Protein AF-A0A844M4R6-F1 (afdb_monomer_lite)

Sequence (101 aa):
MISDEMGRQLHNRSTLGEELTNLEKEQLDGWYAKLDAIESKLLSDNADSQMNLAKLQTQIEASLNQLTFVTQRIQQISSENDNLRQEVGVLRQQLTARRSA

Foldseek 3Di:
DDDPVLLVVLVVCVVVPHDDDPVSVVVNVVVVVVVVVVVVVVVVVVVVVVVVVVVVVVVVVVVVVVVVVVVVVVVVVVVVVVVVVVVVVVVVVVVVVVVVD

Radius of gyration: 37.99 Å; chains: 1; bounding box: 74×16×102 Å

pLDDT: mean 89.36, std 7.88, range [57.12, 97.25]

Secondary structure (DSSP, 8-state):
---HHHHHHHHHHHHTT----HHHHHHHHHHHHHHHHHHHHHHHHHHHHHHHHHHHHHHHHHHHHHHHHHHHHHHHHHHHHHHHHHHHHHHHHHHHHHH--

Structure (mmCIF, N/CA/C/O backbone):
data_AF-A0A844M4R6-F1
#
_entry.id   AF-A0A844M4R6-F1
#
loop_
_atom_site.group_PDB
_atom_site.id
_atom_site.type_symbol
_atom_site.label_atom_id
_atom_site.label_alt_id
_atom_site.label_comp_id
_atom_site.label_asym_id
_atom_site.label_entity_id
_atom_site.label_seq_id
_atom_site.pdbx_PDB_ins_code
_atom_site.Cartn_x
_atom_site.Cartn_y
_atom_site.Cartn_z
_atom_site.occupancy
_atom_site.B_iso_or_equiv
_atom_site.auth_seq_id
_atom_site.auth_comp_id
_atom_site.auth_asym_id
_atom_site.auth_atom_id
_atom_site.pdbx_PDB_model_num
ATOM 1 N N . MET A 1 1 ? 33.206 8.288 -26.788 1.00 61.44 1 MET A N 1
ATOM 2 C CA . MET A 1 1 ? 31.759 8.015 -26.658 1.00 61.44 1 MET A CA 1
ATOM 3 C C . MET A 1 1 ? 31.057 8.857 -27.712 1.00 61.44 1 MET A C 1
ATOM 5 O O . MET A 1 1 ? 31.323 10.053 -27.742 1.00 61.44 1 MET A O 1
ATOM 9 N N . ILE A 1 2 ? 30.293 8.251 -28.625 1.00 82.25 2 ILE A N 1
ATOM 10 C CA . ILE A 1 2 ? 29.667 8.984 -29.740 1.00 82.25 2 ILE A CA 1
ATOM 11 C C . ILE A 1 2 ? 28.423 9.758 -29.278 1.00 82.25 2 ILE A C 1
ATOM 13 O O . ILE A 1 2 ? 27.817 9.413 -28.259 1.00 82.25 2 ILE A O 1
ATOM 17 N N . SER A 1 3 ? 28.073 10.830 -29.994 1.00 85.12 3 SER A N 1
ATOM 18 C CA . SER A 1 3 ? 26.844 11.592 -29.748 1.00 85.12 3 SER A CA 1
ATOM 19 C C . SER A 1 3 ? 25.608 10.792 -30.172 1.00 85.12 3 SER A C 1
ATOM 21 O O . SER A 1 3 ? 25.705 9.876 -30.988 1.00 85.12 3 SER A O 1
ATOM 23 N N . ASP A 1 4 ? 24.437 11.151 -29.638 1.00 83.19 4 ASP A N 1
ATOM 24 C CA . ASP A 1 4 ? 23.178 10.465 -29.972 1.00 83.19 4 ASP A CA 1
ATOM 25 C C . ASP A 1 4 ? 22.817 10.603 -31.460 1.00 83.19 4 ASP A C 1
ATOM 27 O O . ASP A 1 4 ? 22.311 9.678 -32.087 1.00 83.19 4 ASP A O 1
ATOM 31 N N . GLU A 1 5 ? 23.155 11.747 -32.052 1.00 86.75 5 GLU A N 1
ATOM 32 C CA . GLU A 1 5 ? 22.975 12.014 -33.477 1.00 86.75 5 GLU A CA 1
ATOM 33 C C . GLU A 1 5 ? 23.876 11.126 -34.349 1.00 86.75 5 GLU A C 1
ATOM 35 O O . GLU A 1 5 ? 23.407 10.544 -35.326 1.00 86.75 5 GLU A O 1
ATOM 40 N N . MET A 1 6 ? 25.141 10.941 -33.952 1.00 85.06 6 MET A N 1
ATOM 41 C CA . MET A 1 6 ? 26.076 10.052 -34.648 1.00 85.06 6 MET A CA 1
ATOM 42 C C . MET A 1 6 ? 25.667 8.578 -34.506 1.00 85.06 6 MET A C 1
ATOM 44 O O . MET A 1 6 ? 25.730 7.827 -35.476 1.00 85.06 6 MET A O 1
ATOM 48 N N . GLY A 1 7 ? 25.184 8.167 -33.329 1.00 86.69 7 GLY A N 1
ATOM 49 C CA . GLY A 1 7 ? 24.643 6.821 -33.109 1.00 86.69 7 GLY A CA 1
ATOM 50 C C . GLY A 1 7 ? 23.458 6.510 -34.025 1.00 86.69 7 GLY A C 1
ATOM 51 O O . GLY A 1 7 ? 23.441 5.468 -34.680 1.00 86.69 7 GLY A O 1
ATOM 52 N N . ARG A 1 8 ? 22.519 7.455 -34.177 1.00 88.19 8 ARG A N 1
ATOM 53 C CA . ARG A 1 8 ? 21.386 7.324 -35.113 1.00 88.19 8 ARG A CA 1
ATOM 54 C C . ARG A 1 8 ? 21.825 7.251 -36.574 1.00 88.19 8 ARG A C 1
ATOM 56 O O . ARG A 1 8 ? 21.257 6.476 -37.337 1.00 88.19 8 ARG A O 1
ATOM 63 N N . GLN A 1 9 ? 22.828 8.030 -36.976 1.00 89.69 9 GLN A N 1
ATOM 64 C CA . GLN A 1 9 ? 23.360 7.978 -38.341 1.00 89.69 9 GLN A CA 1
ATOM 65 C C . GLN A 1 9 ? 24.009 6.623 -38.648 1.00 89.69 9 GLN A C 1
ATOM 67 O O . GLN A 1 9 ? 23.721 6.034 -39.688 1.00 89.69 9 GLN A O 1
ATOM 72 N N . LEU A 1 10 ? 24.829 6.098 -37.732 1.00 88.50 10 LEU A N 1
ATOM 73 C CA . LEU A 1 10 ? 25.439 4.773 -37.876 1.00 88.50 10 LEU A CA 1
ATOM 74 C C . LEU A 1 10 ? 24.385 3.655 -37.859 1.00 88.50 10 LEU A C 1
ATOM 76 O O . LEU A 1 10 ? 24.466 2.731 -38.666 1.00 88.50 10 LEU A O 1
ATOM 80 N N . HIS A 1 11 ? 23.351 3.767 -37.020 1.00 88.31 11 HIS A N 1
ATOM 81 C CA . HIS A 1 11 ? 22.213 2.846 -37.022 1.00 88.31 11 HIS A CA 1
ATOM 82 C C . HIS A 1 11 ? 21.474 2.840 -38.369 1.00 88.31 11 HIS A C 1
ATOM 84 O O . HIS A 1 11 ? 21.203 1.773 -38.923 1.00 88.31 11 HIS A O 1
ATOM 90 N N . ASN A 1 12 ? 21.190 4.018 -38.928 1.00 89.94 12 ASN A N 1
ATOM 91 C CA . ASN A 1 12 ? 20.512 4.143 -40.218 1.00 89.94 12 ASN A CA 1
ATOM 92 C C . ASN A 1 12 ? 21.354 3.545 -41.353 1.00 89.94 12 ASN A C 1
ATOM 94 O O . ASN A 1 12 ? 20.839 2.785 -42.163 1.00 89.94 12 ASN A O 1
ATOM 98 N N . ARG A 1 13 ? 22.662 3.818 -41.386 1.00 88.50 13 ARG A N 1
ATOM 99 C CA . ARG A 1 13 ? 23.572 3.224 -42.382 1.00 88.50 13 ARG A CA 1
ATOM 100 C C . ARG A 1 13 ? 23.635 1.698 -42.259 1.00 88.50 13 ARG A C 1
ATOM 102 O O . ARG A 1 13 ? 23.564 0.999 -43.264 1.00 88.50 13 ARG A O 1
ATOM 109 N N . SER A 1 14 ? 23.675 1.185 -41.027 1.00 87.62 14 SER A N 1
ATOM 110 C CA . SER A 1 14 ? 23.685 -0.257 -40.738 1.00 87.62 14 SER A CA 1
ATOM 111 C C . SER A 1 14 ? 22.398 -0.947 -41.196 1.00 87.62 14 SER A C 1
ATOM 113 O O . SER A 1 14 ? 22.436 -1.986 -41.851 1.00 87.62 14 SER A O 1
ATOM 115 N N . THR A 1 15 ? 21.243 -0.337 -40.922 1.00 85.25 15 THR A N 1
ATOM 116 C CA . THR A 1 15 ? 19.924 -0.868 -41.315 1.00 85.25 15 THR A CA 1
ATOM 117 C C . THR A 1 15 ? 19.644 -0.757 -42.813 1.00 85.25 15 THR A C 1
ATOM 119 O O . THR A 1 15 ? 18.908 -1.581 -43.352 1.00 85.25 15 THR A O 1
ATOM 122 N N . LEU A 1 16 ? 20.264 0.205 -43.500 1.00 88.88 16 LEU A N 1
ATOM 123 C CA . LEU A 1 16 ? 20.241 0.327 -44.961 1.00 88.88 16 LEU A CA 1
ATOM 124 C C . LEU A 1 16 ? 21.211 -0.638 -45.668 1.00 88.88 16 LEU A C 1
ATOM 126 O O . LEU A 1 16 ? 21.191 -0.722 -46.895 1.00 88.88 16 LEU A O 1
ATOM 130 N N . GLY A 1 17 ? 22.022 -1.390 -44.915 1.00 81.81 17 GLY A N 1
ATOM 131 C CA . GLY A 1 17 ? 22.954 -2.380 -45.455 1.00 81.81 17 GLY A CA 1
ATOM 132 C C . GLY A 1 17 ? 24.258 -1.791 -45.997 1.00 81.81 17 GLY A C 1
ATOM 133 O O . GLY A 1 17 ? 24.940 -2.455 -46.776 1.00 81.81 17 GLY A O 1
ATOM 134 N N . GLU A 1 18 ? 24.617 -0.564 -45.611 1.00 84.94 18 GLU A N 1
ATOM 135 C CA . GLU A 1 18 ? 25.933 -0.007 -45.929 1.00 84.94 18 GLU A CA 1
ATOM 136 C C . GLU A 1 18 ? 27.027 -0.699 -45.103 1.00 84.94 18 GLU A C 1
ATOM 138 O O . GLU A 1 18 ? 26.826 -1.042 -43.936 1.00 84.94 18 GLU A O 1
ATOM 143 N N . GLU A 1 19 ? 28.217 -0.886 -45.679 1.00 79.12 19 GLU A N 1
ATOM 144 C CA . GLU A 1 19 ? 29.346 -1.435 -44.927 1.00 79.12 19 GLU A CA 1
ATOM 145 C C . GLU A 1 19 ? 29.891 -0.395 -43.940 1.00 79.12 19 GLU A C 1
ATOM 147 O O . GLU A 1 19 ? 30.555 0.571 -44.319 1.00 79.12 19 GLU A O 1
ATOM 152 N N . LEU A 1 20 ? 29.625 -0.610 -42.650 1.00 82.94 20 LEU A N 1
ATOM 153 C CA . LEU A 1 20 ? 30.320 0.092 -41.575 1.00 82.94 20 LEU A CA 1
ATOM 154 C C . LEU A 1 20 ? 31.719 -0.494 -41.394 1.00 82.94 20 LEU A C 1
ATOM 156 O O . LEU A 1 20 ? 31.906 -1.716 -41.354 1.00 82.94 20 LEU A O 1
ATOM 160 N N . THR A 1 21 ? 32.696 0.385 -41.201 1.00 88.38 21 THR A N 1
ATOM 161 C CA . THR A 1 21 ? 34.040 -0.005 -40.772 1.00 88.38 21 THR A CA 1
ATOM 162 C C . THR A 1 21 ? 33.996 -0.659 -39.389 1.00 88.38 21 THR A C 1
ATOM 164 O O . THR A 1 21 ? 33.089 -0.415 -38.594 1.00 88.38 21 THR A O 1
ATOM 167 N N . ASN A 1 22 ? 34.998 -1.481 -39.061 1.00 85.56 22 ASN A N 1
ATOM 168 C CA . ASN A 1 22 ? 35.062 -2.147 -37.751 1.00 85.56 22 ASN A CA 1
ATOM 169 C C . ASN A 1 22 ? 35.039 -1.147 -36.581 1.00 85.56 22 ASN A C 1
ATOM 171 O O . ASN A 1 22 ? 34.396 -1.406 -35.571 1.00 85.56 22 ASN A O 1
ATOM 175 N N . LEU A 1 23 ? 35.663 0.023 -36.755 1.00 86.12 23 LEU A N 1
ATOM 176 C CA . LEU A 1 23 ? 35.630 1.108 -35.774 1.00 86.12 23 LEU A CA 1
ATOM 177 C C . LEU A 1 23 ? 34.211 1.672 -35.589 1.00 86.12 23 LEU A C 1
ATOM 179 O O . LEU A 1 23 ? 33.785 1.916 -34.464 1.00 86.12 23 LEU A O 1
ATOM 183 N N . GLU A 1 24 ? 33.469 1.886 -36.678 1.00 87.12 24 GLU A N 1
ATOM 184 C CA . GLU A 1 24 ? 32.090 2.381 -36.608 1.00 87.12 24 GLU A CA 1
ATOM 185 C C . GLU A 1 24 ? 31.138 1.333 -36.008 1.00 87.12 24 GLU A C 1
ATOM 187 O O . GLU A 1 24 ? 30.210 1.700 -35.290 1.00 87.12 24 GLU A O 1
ATOM 192 N N . LYS A 1 25 ? 31.386 0.036 -36.240 1.00 86.75 25 LYS A N 1
ATOM 193 C CA . LYS A 1 25 ? 30.642 -1.057 -35.591 1.00 86.75 25 LYS A CA 1
ATOM 194 C C . LYS A 1 25 ? 30.852 -1.060 -34.080 1.00 86.75 25 LYS A C 1
ATOM 196 O O . LYS A 1 25 ? 29.875 -1.027 -33.347 1.00 86.75 25 LYS A O 1
ATOM 201 N N . GLU A 1 26 ? 32.099 -0.980 -33.612 1.00 89.50 26 GLU A N 1
ATOM 202 C CA . GLU A 1 26 ? 32.397 -0.876 -32.173 1.00 89.50 26 GLU A CA 1
ATOM 203 C C . GLU A 1 26 ? 31.756 0.369 -31.535 1.00 89.50 26 GLU A C 1
ATOM 205 O O . GLU A 1 26 ? 31.269 0.331 -30.403 1.00 89.50 26 GLU A O 1
ATOM 210 N N . GLN A 1 27 ? 31.729 1.489 -32.262 1.00 88.88 27 GLN A N 1
ATOM 211 C CA . GLN A 1 27 ? 31.072 2.715 -31.809 1.00 88.88 27 GLN A CA 1
ATOM 212 C C . GLN A 1 27 ? 29.548 2.571 -31.722 1.00 88.88 27 GLN A C 1
ATOM 214 O O . GLN A 1 27 ? 28.948 3.087 -30.775 1.00 88.88 27 GLN A O 1
ATOM 219 N N . LEU A 1 28 ? 28.934 1.880 -32.685 1.00 90.50 28 LEU A N 1
ATOM 220 C CA . LEU A 1 28 ? 27.504 1.588 -32.704 1.00 90.50 28 LEU A CA 1
ATOM 221 C C . LEU A 1 28 ? 27.121 0.609 -31.583 1.00 90.50 28 LEU A C 1
ATOM 223 O O . LEU A 1 28 ? 26.170 0.876 -30.852 1.00 90.50 28 LEU A O 1
ATOM 227 N N . ASP A 1 29 ? 27.906 -0.448 -31.371 1.00 91.62 29 ASP A N 1
ATOM 228 C CA . ASP A 1 29 ? 27.715 -1.413 -30.281 1.00 91.62 29 ASP A CA 1
ATOM 229 C C . ASP A 1 29 ? 27.820 -0.734 -28.910 1.00 91.62 29 ASP A C 1
ATOM 231 O O . ASP A 1 29 ? 26.984 -0.939 -28.029 1.00 91.62 29 ASP A O 1
ATOM 235 N N . GLY A 1 30 ? 28.805 0.153 -28.736 1.00 92.38 30 GLY A N 1
ATOM 236 C CA . GLY A 1 30 ? 28.935 0.956 -27.521 1.00 92.38 30 GLY A CA 1
ATOM 237 C C . GLY A 1 30 ? 27.762 1.920 -27.298 1.00 92.38 30 GLY A C 1
ATOM 238 O O . GLY A 1 30 ? 27.427 2.230 -26.152 1.00 92.38 30 GLY A O 1
ATOM 239 N N . TRP A 1 31 ? 27.122 2.397 -28.370 1.00 93.12 31 TRP A N 1
ATOM 240 C CA . TRP A 1 31 ? 25.919 3.225 -28.280 1.00 93.12 31 TRP A CA 1
ATOM 241 C C . TRP A 1 31 ? 24.680 2.396 -27.924 1.00 93.12 31 TRP A C 1
ATOM 243 O O . TRP A 1 31 ? 23.943 2.807 -27.028 1.00 93.12 31 TRP A O 1
ATOM 253 N N . TYR A 1 32 ? 24.504 1.206 -28.508 1.00 94.00 32 TYR A N 1
ATOM 254 C CA . TYR A 1 32 ? 23.436 0.280 -28.112 1.00 94.00 32 TYR A CA 1
ATOM 255 C C . TYR A 1 32 ? 23.557 -0.161 -26.660 1.00 94.00 32 TYR A C 1
ATOM 257 O O . TYR A 1 32 ? 22.597 -0.034 -25.911 1.00 94.00 32 TYR A O 1
ATOM 265 N N . ALA A 1 33 ? 24.753 -0.553 -26.217 1.00 94.00 33 ALA A N 1
ATOM 266 C CA . ALA A 1 33 ? 24.981 -0.943 -24.827 1.00 94.00 33 ALA A CA 1
ATOM 267 C C . ALA A 1 33 ? 24.614 0.178 -23.837 1.00 94.00 33 ALA A C 1
ATOM 269 O O . ALA A 1 33 ? 24.128 -0.076 -22.734 1.00 94.00 33 ALA A O 1
ATOM 270 N N . LYS A 1 34 ? 24.824 1.442 -24.227 1.00 91.25 34 LYS A N 1
ATOM 271 C CA . LYS A 1 34 ? 24.393 2.598 -23.436 1.00 91.25 34 LYS A CA 1
ATOM 272 C C . LYS A 1 34 ? 22.868 2.736 -23.422 1.00 91.25 34 LYS A C 1
ATOM 274 O O . LYS A 1 34 ? 22.315 3.044 -22.369 1.00 91.25 34 LYS A O 1
ATOM 279 N N . LEU A 1 35 ? 22.215 2.563 -24.571 1.00 91.25 35 LEU A N 1
ATOM 280 C CA . LEU A 1 35 ? 20.760 2.649 -24.697 1.00 91.25 35 LEU A CA 1
ATOM 281 C C . LEU A 1 35 ? 20.086 1.570 -23.840 1.00 91.25 35 LEU A C 1
ATOM 283 O O . LEU A 1 35 ? 19.268 1.902 -22.985 1.00 91.25 35 LEU A O 1
ATOM 287 N N . ASP A 1 36 ? 20.550 0.327 -23.957 1.00 92.25 36 ASP A N 1
ATOM 288 C CA . ASP A 1 36 ? 20.080 -0.815 -23.172 1.00 92.25 36 ASP A CA 1
ATOM 289 C C . ASP A 1 36 ? 20.248 -0.572 -21.667 1.00 92.25 36 ASP A C 1
ATOM 291 O O . ASP A 1 36 ? 19.350 -0.852 -20.872 1.00 92.25 36 ASP A O 1
ATOM 295 N N . ALA A 1 37 ? 21.382 0.001 -21.246 1.00 91.00 37 ALA A N 1
ATOM 296 C CA . ALA A 1 37 ? 21.614 0.333 -19.842 1.00 91.00 37 ALA A CA 1
ATOM 297 C C . ALA A 1 37 ? 20.645 1.412 -19.323 1.00 91.00 37 ALA A C 1
ATOM 299 O O . ALA A 1 37 ? 20.206 1.349 -18.171 1.00 91.00 37 ALA A O 1
ATOM 300 N N . ILE A 1 38 ? 20.299 2.402 -20.154 1.00 90.56 38 ILE A N 1
ATOM 301 C CA . ILE A 1 38 ? 19.322 3.444 -19.806 1.00 90.56 38 ILE A CA 1
ATOM 302 C C . ILE A 1 38 ? 17.918 2.841 -19.703 1.00 90.56 38 ILE A C 1
ATOM 304 O O . ILE A 1 38 ? 17.218 3.103 -18.724 1.00 90.56 38 ILE A O 1
ATOM 308 N N . GLU A 1 39 ? 17.518 2.018 -20.672 1.00 90.06 39 GLU A N 1
ATOM 309 C CA . GLU A 1 39 ? 16.215 1.348 -20.682 1.00 90.06 39 GLU A CA 1
ATOM 310 C C . GLU A 1 39 ? 16.064 0.396 -19.496 1.00 90.06 39 GLU A C 1
ATOM 312 O O . GLU A 1 39 ? 15.078 0.470 -18.764 1.00 90.06 39 GLU A O 1
ATOM 317 N N . SER A 1 40 ? 17.075 -0.436 -19.239 1.00 88.81 40 S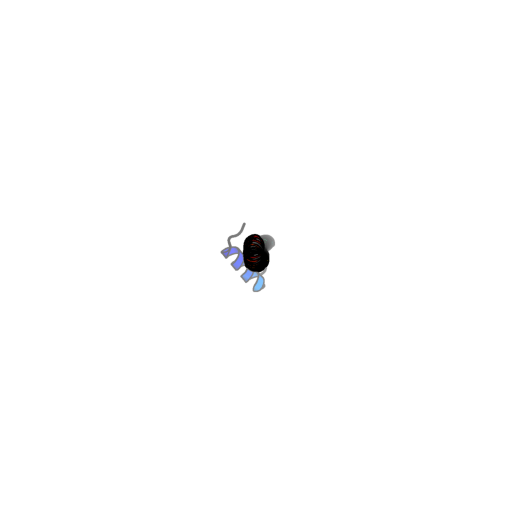ER A N 1
ATOM 318 C CA . SER A 1 40 ? 17.093 -1.359 -18.103 1.00 88.81 40 SER A CA 1
ATOM 319 C C . SER A 1 40 ? 16.939 -0.622 -16.773 1.00 88.81 40 SER A C 1
ATOM 321 O O . SER A 1 40 ? 16.156 -1.043 -15.915 1.00 88.81 40 SER A O 1
ATOM 323 N N . LYS A 1 41 ? 17.618 0.520 -16.615 1.00 89.44 41 LYS A N 1
ATOM 324 C CA . LYS A 1 41 ? 17.477 1.357 -15.423 1.00 89.44 41 LYS A CA 1
ATOM 325 C C . LYS A 1 41 ? 16.063 1.924 -15.294 1.00 89.44 41 LYS A C 1
ATOM 327 O O . LYS A 1 41 ? 15.470 1.829 -14.226 1.00 89.44 41 LYS A O 1
ATOM 332 N N . LEU A 1 42 ? 15.504 2.465 -16.375 1.00 86.50 42 LEU A N 1
ATOM 333 C CA . LEU A 1 42 ? 14.168 3.064 -16.364 1.00 86.50 42 LEU A CA 1
ATOM 334 C C . LEU A 1 42 ? 13.075 2.023 -16.073 1.00 86.50 42 LEU A C 1
ATOM 336 O O . LEU A 1 42 ? 12.114 2.312 -15.360 1.00 86.50 42 LEU A O 1
ATOM 340 N N . LEU A 1 43 ? 13.228 0.800 -16.581 1.00 84.75 43 LEU A N 1
ATOM 341 C CA . LEU A 1 43 ? 12.331 -0.315 -16.277 1.00 84.75 43 LEU A CA 1
ATOM 342 C C . LEU A 1 43 ? 12.458 -0.770 -14.816 1.00 84.75 43 LEU A C 1
ATOM 344 O O . LEU A 1 43 ? 11.441 -1.020 -14.169 1.00 84.75 43 LEU A O 1
ATOM 348 N N . SER A 1 44 ? 13.680 -0.822 -14.283 1.00 84.00 44 SER A N 1
ATOM 349 C CA . SER A 1 44 ? 13.937 -1.206 -12.888 1.00 84.00 44 SER A CA 1
ATOM 350 C C . SER A 1 44 ? 13.381 -0.177 -11.896 1.00 84.00 44 SER A C 1
ATOM 352 O O . SER A 1 44 ? 12.656 -0.547 -10.974 1.00 84.00 44 SER A O 1
ATOM 354 N N . ASP A 1 45 ? 13.611 1.119 -12.136 1.00 79.50 45 ASP A N 1
ATOM 355 C CA . ASP A 1 45 ? 13.113 2.209 -11.281 1.00 79.50 45 ASP A CA 1
ATOM 356 C C . ASP A 1 45 ? 11.566 2.224 -11.214 1.00 79.50 45 ASP A C 1
ATOM 358 O O . ASP A 1 45 ? 10.965 2.515 -10.171 1.00 79.50 45 ASP A O 1
ATOM 362 N N . ASN A 1 46 ? 10.894 1.867 -12.316 1.00 75.00 46 ASN A N 1
ATOM 363 C CA . ASN A 1 46 ? 9.435 1.733 -12.354 1.00 75.00 46 ASN A CA 1
ATOM 364 C C . ASN A 1 46 ? 8.934 0.501 -11.586 1.00 75.00 46 ASN A C 1
ATOM 366 O O . ASN A 1 46 ? 7.932 0.597 -10.872 1.00 75.00 46 ASN A O 1
ATOM 370 N N . ALA A 1 47 ? 9.626 -0.635 -11.697 1.00 73.31 47 ALA A N 1
ATOM 371 C CA . ALA A 1 47 ? 9.276 -1.852 -10.967 1.00 73.31 47 ALA A CA 1
ATOM 372 C C . ALA A 1 47 ? 9.384 -1.653 -9.443 1.00 73.31 47 ALA A C 1
ATOM 374 O O . ALA A 1 47 ? 8.471 -2.024 -8.698 1.00 73.31 47 ALA A O 1
ATOM 375 N N . ASP A 1 48 ? 10.444 -0.985 -8.983 1.00 74.69 48 ASP A N 1
ATOM 376 C CA . ASP A 1 48 ? 10.643 -0.661 -7.567 1.00 74.69 48 ASP A CA 1
ATOM 377 C C . ASP A 1 48 ? 9.563 0.297 -7.046 1.00 74.69 48 ASP A C 1
ATOM 379 O O . ASP A 1 48 ? 9.011 0.110 -5.955 1.00 74.69 48 ASP A O 1
ATOM 383 N N . SER A 1 49 ? 9.190 1.295 -7.851 1.00 73.44 49 SER A N 1
ATOM 384 C CA . SER A 1 49 ? 8.119 2.241 -7.519 1.00 73.44 49 SER A CA 1
ATOM 385 C C . SER A 1 49 ? 6.757 1.547 -7.382 1.00 73.44 49 SER A C 1
ATOM 387 O O . SER A 1 49 ? 6.018 1.811 -6.428 1.00 73.44 49 SER A O 1
ATOM 389 N N . GLN A 1 50 ? 6.434 0.612 -8.282 1.00 74.44 50 GLN A N 1
ATOM 390 C CA . GLN A 1 50 ? 5.203 -0.182 -8.209 1.00 74.44 50 GLN A CA 1
ATOM 391 C C . GLN A 1 50 ? 5.180 -1.106 -6.986 1.00 74.44 50 GLN A C 1
ATOM 393 O O . GLN A 1 50 ? 4.161 -1.180 -6.291 1.00 74.44 50 GLN A O 1
ATOM 398 N N . MET A 1 51 ? 6.300 -1.767 -6.670 1.00 75.19 51 MET A N 1
ATOM 399 C CA . MET A 1 51 ? 6.392 -2.622 -5.484 1.00 75.19 51 MET A CA 1
ATOM 400 C C . MET A 1 51 ? 6.193 -1.817 -4.190 1.00 75.19 51 MET A C 1
ATOM 402 O O . MET A 1 51 ? 5.509 -2.276 -3.270 1.00 75.19 51 MET A O 1
ATOM 406 N N . ASN A 1 52 ? 6.754 -0.609 -4.113 1.00 84.50 52 ASN A N 1
ATOM 407 C CA . ASN A 1 52 ? 6.592 0.269 -2.955 1.00 84.50 52 ASN A CA 1
ATOM 408 C C . ASN A 1 52 ? 5.141 0.733 -2.772 1.00 84.50 52 ASN A C 1
ATOM 410 O O . ASN A 1 52 ? 4.642 0.748 -1.645 1.00 84.50 52 ASN A O 1
ATOM 414 N N . LEU A 1 53 ? 4.439 1.040 -3.864 1.00 89.56 53 LEU A N 1
ATOM 415 C CA . LEU A 1 53 ? 3.033 1.438 -3.817 1.00 89.56 53 LEU A CA 1
ATOM 416 C C . LEU A 1 53 ? 2.128 0.300 -3.322 1.00 89.56 53 LEU A C 1
ATOM 418 O O . LEU A 1 53 ? 1.299 0.525 -2.440 1.00 89.56 53 LEU A O 1
ATOM 422 N N . ALA A 1 54 ? 2.326 -0.927 -3.810 1.00 89.19 54 ALA A N 1
ATOM 423 C CA . ALA A 1 54 ? 1.561 -2.091 -3.354 1.00 89.19 54 ALA A CA 1
ATOM 424 C C . ALA A 1 54 ? 1.779 -2.384 -1.855 1.00 89.19 54 ALA A C 1
ATOM 426 O O . ALA A 1 54 ? 0.831 -2.680 -1.120 1.00 89.19 54 ALA A O 1
ATOM 427 N N . LYS A 1 55 ? 3.022 -2.245 -1.369 1.00 91.50 55 LYS A N 1
ATOM 428 C CA . LYS A 1 55 ? 3.338 -2.370 0.064 1.00 91.50 55 LYS A CA 1
ATOM 429 C C . LYS A 1 55 ? 2.630 -1.301 0.897 1.00 91.50 55 LYS A C 1
ATOM 431 O O . LYS A 1 55 ? 2.045 -1.635 1.924 1.00 91.50 55 LYS A O 1
ATOM 436 N N . LEU A 1 56 ? 2.649 -0.044 0.450 1.00 92.75 56 LEU A N 1
ATOM 437 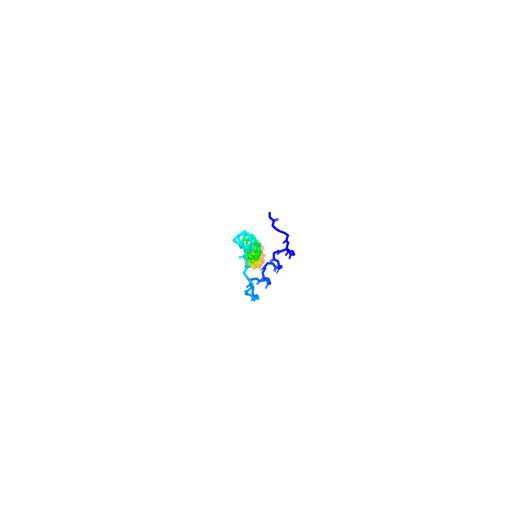C CA . LEU A 1 56 ? 1.955 1.061 1.120 1.00 92.75 56 LEU A CA 1
ATOM 438 C C . LEU A 1 56 ? 0.443 0.824 1.184 1.00 92.75 56 LEU A C 1
ATOM 440 O O . LEU A 1 56 ? -0.148 0.977 2.248 1.00 92.75 56 LEU A O 1
ATOM 444 N N . GLN A 1 57 ? -0.175 0.390 0.084 1.00 93.38 57 GLN A N 1
ATOM 445 C CA . GLN A 1 57 ? -1.601 0.046 0.057 1.00 93.38 57 GLN A CA 1
ATOM 446 C C . GLN A 1 57 ? -1.935 -1.062 1.060 1.00 93.38 57 GLN A C 1
ATOM 448 O O . GLN A 1 57 ? -2.852 -0.908 1.864 1.00 93.38 57 GLN A O 1
ATOM 453 N N . THR A 1 58 ? -1.125 -2.122 1.095 1.00 95.12 58 THR A N 1
ATOM 454 C CA . THR A 1 58 ? -1.301 -3.230 2.046 1.00 95.12 58 THR A CA 1
ATOM 455 C C . THR A 1 58 ? -1.180 -2.753 3.499 1.00 95.12 58 THR A C 1
ATOM 457 O O . THR A 1 58 ? -1.957 -3.159 4.363 1.00 95.12 58 THR A O 1
ATOM 460 N N . GLN A 1 59 ? -0.226 -1.863 3.790 1.00 94.25 59 GLN A N 1
ATOM 461 C CA . GLN A 1 59 ? -0.060 -1.285 5.127 1.00 94.25 59 GLN A CA 1
ATOM 462 C C . GLN A 1 59 ? -1.244 -0.401 5.532 1.00 94.25 59 GLN A C 1
ATOM 464 O O . GLN A 1 59 ? -1.674 -0.444 6.688 1.00 94.25 59 GLN A O 1
ATOM 469 N N . ILE A 1 60 ? -1.787 0.378 4.594 1.00 95.56 60 ILE A N 1
ATOM 470 C CA . ILE A 1 60 ? -2.969 1.214 4.824 1.00 95.56 60 ILE A CA 1
ATOM 471 C C . ILE A 1 60 ? -4.181 0.332 5.129 1.00 95.56 60 ILE A C 1
ATOM 473 O O . ILE A 1 60 ? -4.847 0.552 6.139 1.00 95.56 60 ILE A O 1
ATOM 477 N N . GLU A 1 61 ? -4.440 -0.696 4.320 1.00 96.62 61 GLU A N 1
ATOM 478 C CA . GLU A 1 61 ? -5.551 -1.629 4.548 1.00 96.62 61 GLU A CA 1
ATOM 479 C C . GLU A 1 61 ? -5.433 -2.347 5.895 1.00 96.62 61 GLU A C 1
ATOM 481 O O . GLU A 1 61 ? -6.400 -2.409 6.658 1.00 96.62 61 GLU A O 1
ATOM 486 N N . ALA A 1 62 ? -4.237 -2.830 6.242 1.00 96.44 62 ALA A N 1
ATOM 487 C CA . ALA A 1 62 ? -3.990 -3.451 7.539 1.00 96.44 62 ALA A CA 1
ATOM 488 C C . ALA A 1 62 ? -4.272 -2.482 8.700 1.00 96.44 62 ALA A C 1
ATOM 490 O O . ALA A 1 62 ? -4.926 -2.858 9.675 1.00 96.44 62 ALA A O 1
ATOM 491 N N . SER A 1 63 ? -3.837 -1.226 8.575 1.00 96.00 63 SER A N 1
ATOM 492 C CA . SER A 1 63 ? -4.059 -0.191 9.590 1.00 96.00 63 SER A CA 1
ATOM 493 C C . SER A 1 63 ? -5.543 0.156 9.736 1.00 96.00 63 SER A C 1
ATOM 495 O O . SER A 1 63 ? -6.041 0.287 10.853 1.00 96.00 63 SER A O 1
ATOM 497 N N . LEU A 1 64 ? -6.282 0.251 8.626 1.00 96.94 64 LEU A N 1
ATOM 498 C CA . LEU A 1 64 ? -7.727 0.496 8.637 1.00 96.94 64 LEU A CA 1
AT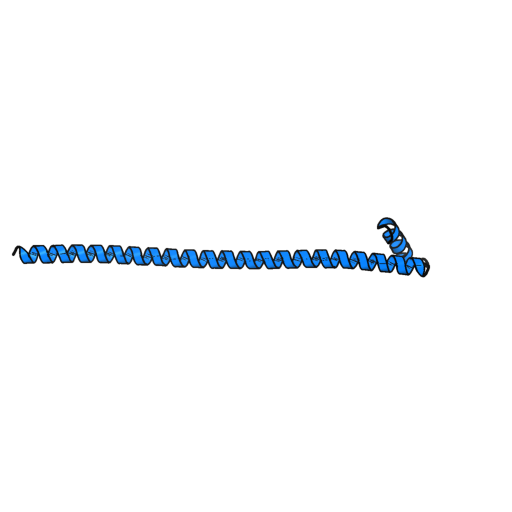OM 499 C C . LEU A 1 64 ? -8.500 -0.653 9.291 1.00 96.94 64 LEU A C 1
ATOM 501 O O . LEU A 1 64 ? -9.410 -0.411 10.088 1.00 96.94 64 LEU A O 1
ATOM 505 N N . ASN A 1 65 ? -8.109 -1.897 9.014 1.00 97.00 65 ASN A N 1
ATOM 506 C CA . ASN A 1 65 ? -8.704 -3.071 9.648 1.00 97.00 65 ASN A CA 1
ATOM 507 C C . ASN A 1 65 ? -8.442 -3.086 11.159 1.00 97.00 65 ASN A C 1
ATOM 509 O O . ASN A 1 65 ? -9.360 -3.336 11.942 1.00 97.00 65 ASN A O 1
ATOM 513 N N . GLN A 1 66 ? -7.218 -2.758 11.584 1.00 96.44 66 GLN A N 1
ATOM 514 C CA . GLN A 1 66 ? -6.877 -2.638 13.002 1.00 96.44 66 GLN A CA 1
ATOM 515 C C . GLN A 1 66 ? -7.683 -1.539 13.695 1.00 96.44 66 GLN A C 1
ATOM 517 O O . GLN A 1 66 ? -8.244 -1.780 14.764 1.00 96.44 66 GLN A O 1
ATOM 522 N N . LEU A 1 67 ? -7.790 -0.355 13.085 1.00 96.44 67 LEU A N 1
ATOM 523 C CA . LEU A 1 67 ? -8.591 0.743 13.627 1.00 96.44 67 LEU A CA 1
ATOM 524 C C . LEU A 1 67 ? -10.059 0.343 13.764 1.00 96.44 67 LEU A C 1
ATOM 526 O O . LEU A 1 67 ? -10.638 0.518 14.831 1.00 96.44 67 LEU A O 1
ATOM 530 N N . THR A 1 68 ? -10.631 -0.268 12.728 1.00 97.12 68 THR A N 1
ATOM 531 C CA . THR A 1 68 ? -12.021 -0.739 12.743 1.00 97.12 68 THR A CA 1
ATOM 532 C C . THR A 1 68 ? -12.254 -1.739 13.873 1.00 97.12 68 THR A C 1
ATOM 534 O O . THR A 1 68 ? -13.203 -1.592 14.644 1.00 97.12 68 THR A O 1
ATOM 537 N N . PHE A 1 69 ? -11.358 -2.717 14.025 1.00 97.25 69 PHE A N 1
ATOM 538 C CA . PHE 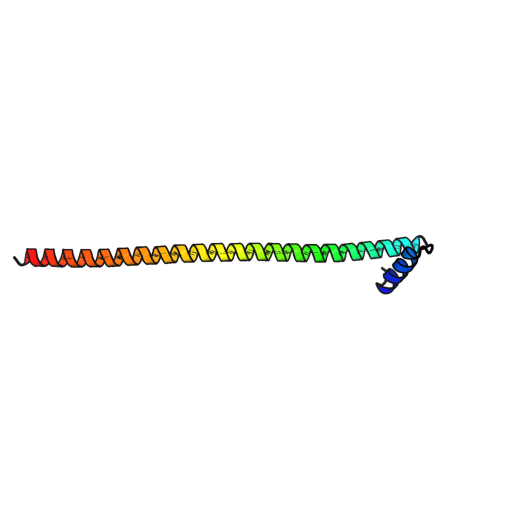A 1 69 ? -11.431 -3.707 15.096 1.00 97.25 69 PHE A CA 1
ATOM 539 C C . PHE A 1 69 ? -11.362 -3.062 16.487 1.00 97.25 69 PHE A C 1
ATOM 541 O O . PHE A 1 69 ? -12.177 -3.362 17.361 1.00 97.25 69 PHE A O 1
ATOM 548 N N . VAL A 1 70 ? -10.420 -2.137 16.698 1.00 97.25 70 VAL A N 1
ATOM 549 C CA . VAL A 1 70 ? -10.273 -1.430 17.977 1.00 97.25 70 VAL A CA 1
ATOM 550 C C . VAL A 1 70 ? -11.507 -0.580 18.275 1.00 97.25 70 VAL A C 1
ATOM 552 O O . VAL A 1 70 ? -12.007 -0.609 19.399 1.00 97.25 70 VAL A O 1
ATOM 555 N N . THR A 1 71 ? -12.054 0.129 17.286 1.00 96.38 71 THR A N 1
ATOM 556 C CA . THR A 1 71 ? -13.278 0.920 17.455 1.00 96.38 71 THR A CA 1
ATOM 557 C C . THR A 1 71 ? -14.469 0.043 17.837 1.00 96.38 71 THR A C 1
ATOM 559 O O . THR A 1 71 ? -15.180 0.375 18.786 1.00 96.38 71 THR A O 1
ATOM 562 N N . GLN A 1 72 ? -14.658 -1.099 17.172 1.00 96.62 72 GLN A N 1
ATOM 563 C CA . GLN A 1 72 ? -15.711 -2.058 17.526 1.00 96.62 72 GLN A CA 1
ATOM 564 C C . GLN A 1 72 ? -15.536 -2.577 18.957 1.00 96.62 72 GLN A C 1
ATOM 566 O O . GLN A 1 72 ? -16.500 -2.655 19.719 1.00 96.62 72 GLN A O 1
ATOM 571 N N . ARG A 1 73 ? -14.295 -2.868 19.362 1.00 97.25 73 ARG A N 1
ATOM 572 C CA . ARG A 1 73 ? -13.997 -3.322 20.721 1.00 97.2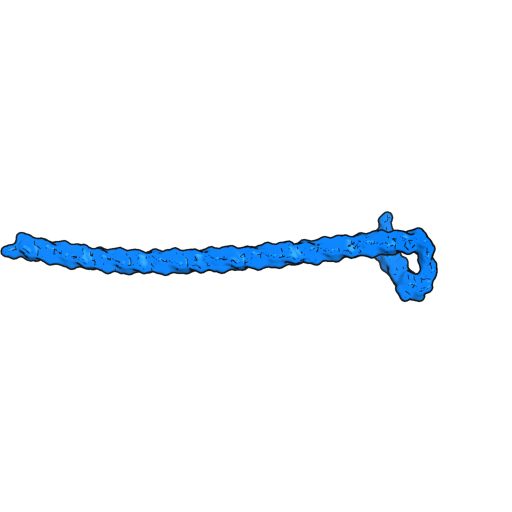5 73 ARG A CA 1
ATOM 573 C C . ARG A 1 73 ? -14.309 -2.257 21.771 1.00 97.25 73 ARG A C 1
ATOM 575 O O . ARG A 1 73 ? -14.864 -2.587 22.815 1.00 97.25 73 ARG A O 1
ATOM 582 N N . ILE A 1 74 ? -13.990 -0.992 21.496 1.00 96.50 74 ILE A N 1
ATOM 583 C CA . ILE A 1 74 ? -14.322 0.135 22.378 1.00 96.50 74 ILE A CA 1
ATOM 584 C C . ILE A 1 74 ? -15.840 0.279 22.518 1.00 96.50 74 ILE A C 1
ATOM 586 O O . ILE A 1 74 ? -16.332 0.426 23.634 1.00 96.50 74 ILE A O 1
ATOM 590 N N . GLN A 1 75 ? -16.587 0.193 21.414 1.00 96.81 75 GLN A N 1
ATOM 591 C CA . GLN A 1 75 ? -18.051 0.265 21.441 1.00 96.81 75 GLN A CA 1
ATOM 592 C C . GLN A 1 75 ? -18.660 -0.867 22.274 1.00 96.81 75 GLN A C 1
ATOM 594 O O . GLN A 1 75 ? -19.524 -0.609 23.112 1.00 96.81 75 GLN A O 1
ATOM 599 N N . GLN A 1 76 ? -18.167 -2.096 22.097 1.00 97.00 76 GLN A N 1
ATOM 600 C CA . GLN A 1 76 ? -18.602 -3.244 22.890 1.00 97.00 76 GLN A CA 1
ATOM 601 C C . GLN A 1 76 ? -18.359 -3.008 24.388 1.00 97.00 76 GLN A C 1
ATOM 603 O O . GLN A 1 76 ? -19.289 -3.108 25.186 1.00 97.00 76 GLN A O 1
ATOM 608 N N . ILE A 1 77 ? -17.132 -2.635 24.766 1.00 97.12 77 ILE A N 1
ATOM 609 C CA . ILE A 1 77 ? -16.770 -2.389 26.170 1.00 97.12 77 ILE A CA 1
ATOM 610 C C . ILE A 1 77 ? -17.600 -1.246 26.761 1.00 97.12 77 ILE A C 1
ATOM 612 O O . ILE A 1 77 ? -18.013 -1.327 27.916 1.00 97.12 77 ILE A O 1
ATOM 616 N N . SER A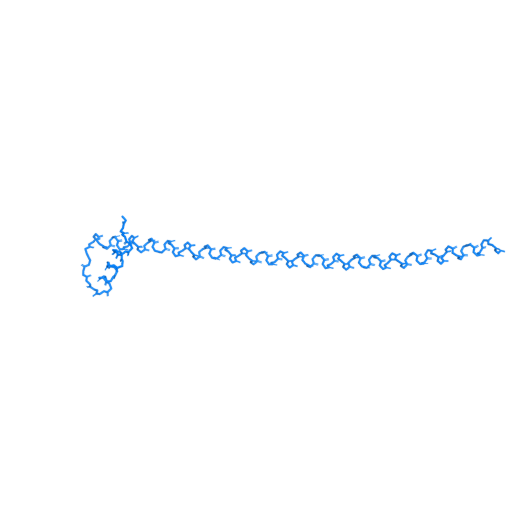 1 78 ? -17.866 -0.187 25.991 1.00 95.88 78 SER A N 1
ATOM 617 C CA . SER A 1 78 ? -18.697 0.929 26.453 1.00 95.88 78 SER A CA 1
ATOM 618 C C . SER A 1 78 ? -20.121 0.472 26.759 1.00 95.88 78 SER A C 1
ATOM 620 O O . SER A 1 78 ? -20.639 0.786 27.827 1.00 95.88 78 SER A O 1
ATOM 622 N N . SER A 1 79 ? -20.729 -0.320 25.868 1.00 96.69 79 SER A N 1
ATOM 623 C CA . SER A 1 79 ? -22.075 -0.856 26.086 1.00 96.69 79 SER A CA 1
ATOM 624 C C . SER A 1 79 ? -22.133 -1.786 27.299 1.00 96.69 79 SER A C 1
ATOM 626 O O . SER A 1 79 ? -23.067 -1.697 28.094 1.00 96.69 79 SER A O 1
ATOM 628 N N . GLU A 1 80 ? -21.132 -2.651 27.472 1.00 96.94 80 GLU A N 1
ATOM 629 C CA . GLU A 1 80 ? -21.029 -3.516 28.651 1.00 96.94 80 GLU A CA 1
ATOM 630 C C . GLU A 1 80 ? -20.874 -2.691 29.940 1.00 96.94 80 GLU A C 1
ATOM 632 O O . GLU A 1 80 ? -21.500 -3.001 30.955 1.00 96.94 80 GLU A O 1
ATOM 637 N N . ASN A 1 81 ? -20.096 -1.602 29.909 1.00 96.94 81 ASN A N 1
ATOM 638 C CA . ASN A 1 81 ? -19.922 -0.721 31.064 1.00 96.94 81 ASN A CA 1
ATOM 639 C C . ASN A 1 81 ? -21.228 -0.026 31.461 1.00 96.94 81 ASN A C 1
ATOM 641 O O . ASN A 1 81 ? -21.544 0.045 32.649 1.00 96.94 81 ASN A O 1
ATOM 645 N N . ASP A 1 82 ? -21.988 0.464 30.483 1.00 96.94 82 ASP A N 1
ATOM 646 C CA . ASP A 1 82 ? -23.267 1.128 30.726 1.00 96.94 82 ASP A CA 1
ATOM 647 C C . ASP A 1 82 ? -24.291 0.165 31.341 1.00 96.94 82 ASP A C 1
ATOM 649 O O . ASP A 1 82 ? -24.945 0.516 32.326 1.00 96.94 82 ASP A O 1
ATOM 653 N N . ASN A 1 83 ? -24.355 -1.077 30.849 1.00 96.75 83 ASN A N 1
ATOM 654 C CA . ASN A 1 83 ? -25.206 -2.122 31.426 1.00 96.75 83 ASN A CA 1
ATOM 655 C C . ASN A 1 83 ? -24.824 -2.420 32.885 1.00 96.75 83 ASN A C 1
ATOM 657 O O . ASN A 1 83 ? -25.678 -2.393 33.772 1.00 96.75 83 ASN A O 1
ATOM 661 N N . LEU A 1 84 ? -23.530 -2.606 33.169 1.00 96.69 84 LEU A N 1
ATOM 662 C CA . LEU A 1 84 ? -23.048 -2.842 34.534 1.00 96.69 84 LEU A CA 1
ATOM 663 C C . LEU A 1 84 ? -23.371 -1.671 35.471 1.00 96.69 84 LEU A C 1
ATOM 665 O O . LEU A 1 84 ? -23.749 -1.878 36.624 1.00 96.69 84 LEU A O 1
ATOM 669 N N . ARG A 1 85 ? -23.255 -0.426 34.995 1.00 96.44 85 ARG A N 1
ATOM 670 C CA . ARG A 1 85 ? -23.625 0.758 35.785 1.00 96.44 85 ARG A CA 1
ATOM 671 C C . ARG A 1 85 ? -25.110 0.766 36.134 1.00 96.44 85 ARG A C 1
ATOM 673 O O . ARG A 1 85 ? -25.453 1.116 37.266 1.00 96.44 85 ARG A O 1
ATOM 680 N N . GLN A 1 86 ? -25.974 0.369 35.202 1.00 96.12 86 GLN A N 1
ATOM 681 C CA . GLN A 1 86 ? -27.409 0.244 35.458 1.00 96.12 86 GLN A CA 1
ATOM 682 C C . GLN A 1 86 ? -27.699 -0.842 36.499 1.00 96.12 86 GLN A C 1
ATOM 684 O O . GLN A 1 86 ? -28.402 -0.571 37.474 1.00 96.12 86 GLN A O 1
ATOM 689 N N . GLU A 1 87 ? -27.103 -2.029 36.362 1.00 95.88 87 GLU A N 1
ATOM 690 C CA . GLU A 1 87 ? -27.264 -3.130 37.323 1.00 95.88 87 GLU A CA 1
ATOM 691 C C . GLU A 1 87 ? -26.812 -2.734 38.734 1.00 95.88 87 GLU A C 1
ATOM 693 O O . GLU A 1 87 ? -27.541 -2.932 39.709 1.00 95.88 87 GLU A O 1
ATOM 698 N N . VAL A 1 88 ? -25.643 -2.094 38.854 1.00 95.56 88 VAL A N 1
ATOM 699 C CA . VAL A 1 88 ? -25.142 -1.569 40.133 1.00 95.56 88 VAL A CA 1
ATOM 700 C C . VAL A 1 88 ? -26.118 -0.553 40.730 1.00 95.56 88 VAL A C 1
ATOM 702 O O . VAL A 1 88 ? -26.347 -0.562 41.943 1.00 95.56 88 VAL A O 1
ATOM 705 N N . GLY A 1 89 ? -26.710 0.314 39.905 1.00 95.88 89 GLY A N 1
ATOM 706 C CA . GLY A 1 89 ? -27.732 1.270 40.330 1.00 95.88 89 GLY A CA 1
ATOM 707 C C . GLY A 1 89 ? -28.964 0.584 40.925 1.00 95.88 89 GLY A C 1
ATOM 708 O O . GLY A 1 89 ? -29.369 0.911 42.043 1.00 95.88 89 GLY A O 1
ATOM 709 N N . VAL A 1 90 ? -29.510 -0.413 40.222 1.00 95.56 90 VAL A N 1
ATOM 710 C CA . VAL A 1 90 ? -30.674 -1.196 40.670 1.00 95.56 90 VAL A CA 1
ATOM 711 C C . VAL A 1 90 ? -30.375 -1.929 41.979 1.00 95.56 90 VAL A C 1
ATOM 713 O O . VAL A 1 90 ? -31.145 -1.834 42.938 1.00 95.56 90 VAL A O 1
ATOM 716 N N . LEU A 1 91 ? -29.230 -2.609 42.067 1.00 94.94 91 LEU A N 1
ATOM 717 C CA . LEU A 1 91 ? -28.833 -3.344 43.270 1.00 94.94 91 LEU A CA 1
ATOM 718 C C . LEU A 1 91 ? -28.666 -2.415 44.480 1.00 94.94 91 LEU A C 1
ATOM 720 O O . LEU A 1 91 ? -29.114 -2.739 45.582 1.00 94.94 91 LEU A O 1
ATOM 724 N N . ARG A 1 92 ? -28.080 -1.226 44.292 1.00 94.44 92 ARG A N 1
ATOM 725 C CA . ARG A 1 92 ? -27.960 -0.221 45.362 1.00 94.44 92 ARG A CA 1
ATOM 726 C C . ARG A 1 92 ? -29.322 0.261 45.859 1.00 94.44 92 ARG A C 1
ATOM 728 O O . ARG A 1 92 ? -29.504 0.400 47.070 1.00 94.44 92 ARG A O 1
ATOM 735 N N . GLN A 1 93 ? -30.281 0.483 44.960 1.00 93.12 93 GLN A N 1
ATOM 736 C CA . GLN A 1 93 ? -31.642 0.873 45.340 1.00 93.12 93 GLN A CA 1
ATOM 737 C C . GLN A 1 93 ? -32.330 -0.224 46.161 1.00 93.12 93 GLN A C 1
ATOM 739 O O . GLN A 1 93 ? -32.867 0.062 47.231 1.00 93.12 93 GLN A O 1
ATOM 744 N N . GLN A 1 94 ? -32.239 -1.485 45.727 1.00 92.94 94 GLN A N 1
ATOM 745 C CA . GLN A 1 94 ? -32.819 -2.625 46.448 1.00 92.94 94 GLN A CA 1
ATOM 746 C C . GLN A 1 94 ? -32.228 -2.799 47.852 1.00 92.94 94 GLN A C 1
ATOM 748 O O . GLN A 1 94 ? -32.963 -3.039 48.811 1.00 92.94 94 GLN A O 1
ATOM 753 N N . LEU A 1 95 ? -30.907 -2.654 47.994 1.00 92.81 95 LEU A N 1
ATOM 754 C CA . LEU A 1 95 ? -30.232 -2.735 49.293 1.00 92.81 95 LEU A CA 1
ATOM 755 C C . LEU A 1 95 ? -30.651 -1.607 50.237 1.00 92.81 95 LEU A C 1
ATOM 757 O O . LEU A 1 95 ? -30.794 -1.834 51.437 1.00 92.81 95 LEU A O 1
ATOM 761 N N . THR A 1 96 ? -30.861 -0.404 49.702 1.00 91.31 96 THR A N 1
ATOM 762 C CA . THR A 1 96 ? -31.318 0.743 50.495 1.00 91.31 96 THR A CA 1
ATOM 763 C C . THR A 1 96 ? -32.756 0.526 50.962 1.00 91.31 96 THR A C 1
ATOM 765 O O . THR A 1 96 ? -33.023 0.650 52.153 1.00 91.31 96 THR A O 1
ATOM 768 N N . ALA A 1 97 ? -33.644 0.086 50.064 1.00 86.69 97 ALA A N 1
ATOM 769 C CA . ALA A 1 97 ? -35.037 -0.227 50.384 1.00 86.69 97 ALA A CA 1
ATOM 770 C C . ALA A 1 97 ? -35.175 -1.351 51.429 1.00 86.69 97 ALA A C 1
ATOM 772 O O . ALA A 1 97 ? -35.999 -1.252 52.334 1.00 86.69 97 ALA A O 1
ATOM 773 N N . ARG A 1 98 ? -34.337 -2.397 51.349 1.00 85.06 98 ARG A N 1
ATOM 774 C CA . ARG A 1 98 ? -34.297 -3.482 52.347 1.00 85.06 98 ARG A CA 1
ATOM 775 C C . ARG A 1 98 ? -33.744 -3.062 53.705 1.00 85.06 98 ARG A C 1
ATOM 777 O O . ARG A 1 98 ? -34.044 -3.722 54.686 1.00 85.06 98 ARG A O 1
ATOM 784 N N . ARG A 1 99 ? -32.898 -2.032 53.768 1.00 78.00 99 ARG A N 1
ATOM 785 C CA . ARG A 1 99 ? -32.366 -1.506 55.037 1.00 78.00 99 ARG A CA 1
ATOM 786 C C . ARG A 1 99 ? -33.324 -0.545 55.737 1.00 78.00 99 ARG A C 1
ATOM 788 O O . ARG A 1 99 ? -33.163 -0.322 56.930 1.00 78.00 99 ARG A O 1
ATOM 795 N N . SER A 1 100 ? -34.257 0.054 55.000 1.00 68.38 100 SER A N 1
ATOM 796 C CA . SER A 1 100 ? -35.273 0.976 55.523 1.00 68.38 100 SER A CA 1
ATOM 797 C C . SER A 1 100 ? -36.596 0.305 55.917 1.00 68.38 100 SER A C 1
ATOM 799 O O . SER A 1 100 ? -37.492 1.006 56.380 1.00 68.38 100 SER A O 1
ATOM 801 N N . ALA A 1 101 ? -36.731 -1.004 55.688 1.00 57.12 101 ALA A N 1
ATOM 802 C CA . ALA A 1 101 ? -37.874 -1.834 56.075 1.00 57.12 101 ALA A CA 1
ATOM 803 C C . ALA A 1 101 ? -37.520 -2.670 57.311 1.00 57.12 101 ALA A C 1
ATOM 805 O O . ALA A 1 101 ? -38.424 -2.870 58.149 1.00 57.12 101 ALA A O 1
#